Protein AF-A0A939VDR7-F1 (afdb_monomer_lite)

pLDDT: mean 90.72, std 11.67, range [54.38, 98.56]

Foldseek 3Di:
DVVVVVVVVVVVVVVPPPDQADDDDDDPDPQKDDWAKDFAPPRPDDNDADQVGGKIKIKIKGQDPPDDKDKAADFFAASSRHGDPPDDPVQFKDADRIDHTQPDWDWDDPDPTTIIMTMDIPPDPRIHTDDDGD

Structure (mmCIF, N/CA/C/O backbone):
data_AF-A0A939VDR7-F1
#
_entry.id   AF-A0A939VDR7-F1
#
loop_
_atom_site.group_PDB
_atom_site.id
_atom_site.type_symbol
_atom_site.label_atom_id
_atom_site.label_alt_id
_atom_site.label_comp_id
_atom_site.label_asym_id
_atom_site.label_entity_id
_atom_site.label_seq_id
_atom_site.pdbx_PDB_ins_code
_atom_site.Cartn_x
_atom_site.Cartn_y
_atom_site.Cartn_z
_atom_site.occupancy
_atom_site.B_iso_or_equiv
_atom_site.auth_seq_id
_atom_site.auth_comp_id
_atom_site.auth_asym_id
_atom_site.auth_atom_id
_atom_site.pdbx_PDB_model_num
ATOM 1 N N . MET A 1 1 ? -42.898 39.655 12.529 1.00 56.44 1 MET A N 1
ATOM 2 C CA . MET A 1 1 ? -42.009 38.891 13.438 1.00 56.44 1 MET A CA 1
ATOM 3 C C . MET A 1 1 ? -41.881 37.400 13.110 1.00 56.44 1 MET A C 1
ATOM 5 O O . MET A 1 1 ? -40.827 36.853 13.373 1.00 56.44 1 MET A O 1
ATOM 9 N N . ARG A 1 2 ? -42.887 36.730 12.522 1.00 56.59 2 ARG A N 1
ATOM 10 C CA . ARG A 1 2 ? -42.850 35.269 12.287 1.00 56.59 2 ARG A CA 1
ATOM 11 C C . ARG A 1 2 ? -42.085 34.816 11.025 1.00 56.59 2 ARG A C 1
ATOM 13 O O . ARG A 1 2 ? -41.656 33.679 10.966 1.00 56.59 2 ARG A O 1
ATOM 20 N N . LYS A 1 3 ? -41.900 35.690 10.021 1.00 54.38 3 LYS A N 1
ATOM 21 C CA . LYS A 1 3 ? -41.145 35.384 8.780 1.00 54.38 3 LYS A CA 1
ATOM 22 C C . LYS A 1 3 ? -39.622 35.479 8.957 1.00 54.38 3 LYS A C 1
ATOM 24 O O . LYS A 1 3 ? -38.886 34.726 8.335 1.00 54.38 3 LYS A O 1
ATOM 29 N N . THR A 1 4 ? -39.157 36.366 9.836 1.00 60.12 4 THR A N 1
ATOM 30 C CA . THR A 1 4 ? -37.732 36.558 10.150 1.00 60.12 4 THR A CA 1
ATOM 31 C C . THR A 1 4 ? -37.152 35.391 10.950 1.00 60.12 4 THR A C 1
ATOM 33 O O . THR A 1 4 ? -36.003 35.029 10.741 1.00 60.12 4 THR A O 1
ATOM 36 N N . THR A 1 5 ? -37.950 34.738 11.799 1.00 64.25 5 THR A N 1
ATOM 37 C CA . THR A 1 5 ? -37.525 33.550 12.557 1.00 64.2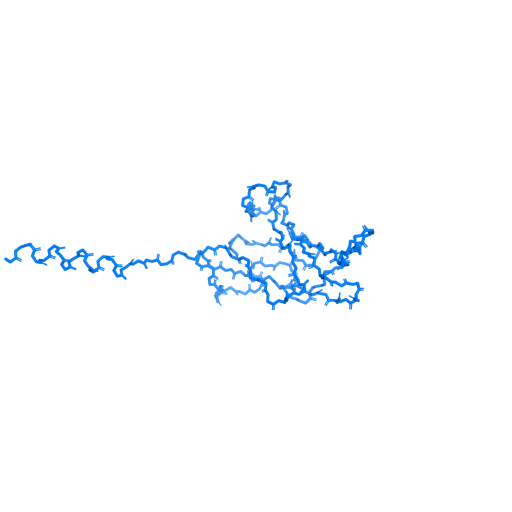5 5 THR A CA 1
ATOM 38 C C . THR A 1 5 ? -37.283 32.324 11.673 1.00 64.25 5 THR A C 1
ATOM 40 O O . THR A 1 5 ? -36.307 31.621 11.900 1.00 64.25 5 THR A O 1
ATOM 43 N N . TYR A 1 6 ? -38.095 32.087 10.632 1.00 70.88 6 TYR A N 1
ATOM 44 C CA . TYR A 1 6 ? -37.834 30.992 9.680 1.00 70.88 6 TYR A CA 1
ATOM 45 C C . TYR A 1 6 ? -36.590 31.247 8.819 1.00 70.88 6 TYR A C 1
ATOM 47 O O . TYR A 1 6 ? -35.862 30.307 8.522 1.00 70.88 6 TYR A O 1
ATOM 55 N N . GLY A 1 7 ? -36.312 32.510 8.471 1.00 71.50 7 GLY A N 1
ATOM 56 C CA . GLY A 1 7 ? -35.086 32.885 7.759 1.00 71.50 7 GLY A CA 1
ATOM 57 C C . GLY A 1 7 ? -33.820 32.645 8.587 1.00 71.50 7 GLY A C 1
ATOM 58 O O . GLY A 1 7 ? -32.851 32.098 8.074 1.00 71.50 7 GLY A O 1
ATOM 59 N N . ILE A 1 8 ? -33.850 32.977 9.882 1.00 75.25 8 ILE A N 1
ATOM 60 C CA . ILE A 1 8 ? -32.731 32.734 10.809 1.00 75.25 8 ILE A CA 1
ATOM 61 C C . ILE A 1 8 ? -32.529 31.231 11.049 1.00 75.25 8 ILE A C 1
ATOM 63 O O . ILE A 1 8 ? -31.396 30.763 11.040 1.00 75.25 8 ILE A O 1
ATOM 67 N N . LEU A 1 9 ? -33.613 30.462 11.210 1.00 73.19 9 LEU A N 1
ATOM 68 C CA . LEU A 1 9 ? -33.536 29.011 11.408 1.00 73.19 9 LEU A CA 1
ATOM 69 C C . LEU A 1 9 ? -32.986 28.288 10.166 1.00 73.19 9 LEU A C 1
ATOM 71 O O . LEU A 1 9 ? -32.175 27.378 10.301 1.00 73.19 9 LEU A O 1
ATOM 75 N N . ALA A 1 10 ? -33.377 28.722 8.963 1.00 70.88 10 ALA A N 1
ATOM 76 C CA . ALA A 1 10 ? -32.838 28.193 7.710 1.00 70.88 10 ALA A CA 1
ATOM 77 C C . ALA A 1 10 ? -31.342 28.516 7.539 1.00 70.88 10 ALA A C 1
ATOM 79 O O . ALA A 1 10 ? -30.581 27.659 7.102 1.00 70.88 10 ALA A O 1
ATOM 80 N N . TRP A 1 11 ? -30.907 29.715 7.942 1.00 70.88 11 TRP A N 1
ATOM 81 C CA . TRP A 1 11 ? -29.499 30.127 7.899 1.00 70.88 11 TRP A CA 1
ATOM 82 C C . TRP A 1 11 ? -28.625 29.369 8.920 1.00 70.88 11 TRP A C 1
ATOM 84 O O . TRP A 1 11 ? -27.507 28.960 8.609 1.00 70.88 11 TRP A O 1
ATOM 94 N N . LEU A 1 12 ? -29.158 29.088 10.114 1.00 69.62 12 LEU A N 1
ATOM 95 C CA . LEU A 1 12 ? -28.515 28.219 11.110 1.00 69.62 12 LEU A CA 1
ATOM 96 C C . LEU A 1 12 ? -28.405 26.760 10.641 1.00 69.62 12 LEU A C 1
ATOM 98 O O . LEU A 1 12 ? -27.386 26.126 10.895 1.00 69.62 12 LEU A O 1
ATOM 102 N N . LEU A 1 13 ? -29.404 26.241 9.918 1.00 67.94 13 LEU A N 1
ATOM 103 C CA . LEU A 1 13 ? -29.337 24.893 9.342 1.00 67.94 13 LEU A CA 1
ATOM 104 C C . LEU A 1 13 ? -28.249 24.767 8.265 1.00 67.94 13 LEU A C 1
ATOM 106 O O . LEU A 1 13 ? -27.611 23.726 8.174 1.00 67.94 13 LEU A O 1
ATOM 110 N N . THR A 1 14 ? -27.998 25.817 7.476 1.00 65.12 14 THR A N 1
ATOM 111 C CA . THR A 1 14 ? -26.933 25.792 6.455 1.00 65.12 14 THR A CA 1
ATOM 112 C C . THR A 1 14 ? -25.518 25.806 7.045 1.00 65.12 14 THR A C 1
ATOM 114 O O . THR A 1 14 ? -24.586 25.318 6.409 1.00 65.12 14 THR A O 1
ATOM 117 N N . LEU A 1 15 ? -25.348 26.300 8.277 1.00 62.66 15 LEU A N 1
ATOM 118 C CA . LEU A 1 15 ? -24.068 26.279 9.000 1.00 62.66 15 LEU A CA 1
ATOM 119 C C . LEU A 1 15 ? -23.741 24.902 9.609 1.00 62.66 15 LEU A C 1
ATOM 121 O O . LEU A 1 15 ? -22.595 24.654 9.963 1.00 62.66 15 LEU A O 1
ATOM 125 N N . LEU A 1 16 ? -24.723 23.998 9.689 1.00 59.75 16 LEU A N 1
ATOM 126 C CA . LEU A 1 16 ? -24.596 22.614 10.171 1.00 59.75 16 LEU A CA 1
ATOM 127 C C . LEU A 1 16 ? -24.289 21.617 9.041 1.00 59.75 16 LEU A C 1
ATOM 129 O O . LEU A 1 16 ? -24.632 20.439 9.128 1.00 59.75 16 LEU A O 1
ATOM 133 N N . SER A 1 17 ? -23.652 22.082 7.966 1.00 59.94 17 SER A N 1
ATOM 134 C CA . SER A 1 17 ? -23.192 21.203 6.891 1.00 59.94 17 SER A CA 1
ATOM 135 C C . SER A 1 17 ? -22.079 20.302 7.434 1.00 59.94 17 SER A C 1
ATOM 137 O O . SER A 1 17 ? -20.934 20.731 7.551 1.00 59.94 17 SER A O 1
ATOM 139 N N . VAL A 1 18 ? -22.421 19.070 7.816 1.00 63.62 18 VAL A N 1
ATOM 140 C CA . VAL A 1 18 ? -21.438 18.046 8.181 1.00 63.62 18 VAL A CA 1
ATOM 141 C C . VAL A 1 18 ? -20.679 17.684 6.909 1.00 63.62 18 VAL A C 1
ATOM 143 O O . VAL A 1 18 ? -21.260 17.143 5.968 1.00 63.62 18 VAL A O 1
ATOM 146 N N . SER A 1 19 ? -19.393 18.018 6.859 1.00 64.75 19 SER A N 1
ATOM 147 C CA . SER A 1 19 ? -18.508 17.522 5.810 1.00 64.75 19 SER A CA 1
ATOM 148 C C . SER A 1 19 ? -18.355 16.018 5.998 1.00 64.75 19 SER A C 1
ATOM 150 O O . SER A 1 19 ? -17.760 15.579 6.976 1.00 64.75 19 SER A O 1
ATOM 152 N N . ALA A 1 20 ? -18.912 15.231 5.082 1.00 64.50 20 ALA A N 1
ATOM 153 C CA . ALA A 1 20 ? -18.601 13.814 5.005 1.00 64.50 20 ALA A CA 1
ATOM 154 C C . ALA A 1 20 ? -17.211 13.666 4.379 1.00 64.50 20 ALA A C 1
ATOM 156 O O . ALA A 1 20 ? -16.983 14.089 3.243 1.00 64.50 20 ALA A O 1
ATOM 157 N N . THR A 1 21 ? -16.282 13.095 5.130 1.00 70.69 21 THR A N 1
ATOM 158 C CA . THR A 1 21 ? -15.010 12.602 4.614 1.00 70.69 21 THR A CA 1
ATOM 159 C C . THR A 1 21 ? -15.237 11.210 4.038 1.00 70.69 21 THR A C 1
ATOM 161 O O . THR A 1 21 ? -15.978 10.392 4.581 1.00 70.69 21 THR A O 1
ATOM 164 N N . ALA A 1 22 ? -14.643 10.961 2.882 1.00 73.56 22 ALA A N 1
ATOM 165 C CA . ALA A 1 22 ? -14.686 9.675 2.210 1.00 73.56 22 ALA A CA 1
ATOM 166 C C . ALA A 1 22 ? -13.259 9.255 1.871 1.00 73.56 22 ALA A C 1
ATOM 168 O O . ALA A 1 22 ? -12.332 10.067 1.952 1.00 73.56 22 ALA A O 1
ATOM 169 N N . GLN A 1 23 ? -13.105 8.001 1.451 1.00 75.94 23 GLN A N 1
ATOM 170 C CA . GLN A 1 23 ? -11.832 7.486 0.975 1.00 75.94 23 GLN A CA 1
ATOM 171 C C . GLN A 1 23 ? -11.255 8.414 -0.100 1.00 75.94 23 GLN A C 1
ATOM 173 O O . GLN A 1 23 ? -11.933 8.763 -1.070 1.00 75.94 23 GLN A O 1
ATOM 178 N N . ARG A 1 24 ? -9.990 8.796 0.064 1.00 81.19 24 ARG A N 1
ATOM 179 C CA . ARG A 1 24 ? -9.254 9.608 -0.902 1.00 81.19 24 ARG A CA 1
ATOM 180 C C . ARG A 1 24 ? -7.847 9.056 -1.049 1.00 81.19 24 ARG A C 1
ATOM 182 O O . ARG A 1 24 ? -7.182 8.773 -0.059 1.00 81.19 24 ARG A O 1
ATOM 189 N N . HIS A 1 25 ? -7.393 8.923 -2.290 1.00 86.25 25 HIS A N 1
ATOM 190 C CA . HIS A 1 25 ? -5.993 8.634 -2.579 1.00 86.25 25 HIS A CA 1
ATOM 191 C C . HIS A 1 25 ? -5.226 9.947 -2.687 1.00 86.25 25 HIS A C 1
ATOM 193 O O . HIS A 1 25 ? -5.640 10.867 -3.397 1.00 86.25 25 HIS A O 1
ATOM 199 N N . GLU A 1 26 ? -4.115 10.036 -1.969 1.00 91.75 26 GLU A N 1
ATOM 200 C CA . GLU A 1 26 ? -3.198 11.167 -2.028 1.00 91.75 26 GLU A CA 1
ATOM 201 C C . GLU A 1 26 ? -1.818 10.661 -2.429 1.00 91.75 26 GLU A C 1
ATOM 203 O O . GLU A 1 26 ? -1.301 9.703 -1.859 1.00 91.75 26 GLU A O 1
ATOM 208 N N . ILE A 1 27 ? -1.232 11.304 -3.435 1.00 95.19 27 ILE A N 1
ATOM 209 C CA . ILE A 1 27 ? 0.107 10.995 -3.923 1.00 95.19 27 ILE A CA 1
ATOM 210 C C . ILE A 1 27 ? 1.003 12.169 -3.544 1.00 95.19 27 ILE A C 1
ATOM 212 O O . ILE A 1 27 ? 0.800 13.288 -4.012 1.00 95.19 27 ILE A O 1
ATOM 216 N N . PHE A 1 28 ? 1.990 11.909 -2.687 1.00 95.88 28 PHE A N 1
ATOM 217 C CA . PHE A 1 28 ? 2.915 12.934 -2.187 1.00 95.88 28 PHE A CA 1
ATOM 218 C C . PHE A 1 28 ? 4.237 13.000 -2.960 1.00 95.88 28 PHE A C 1
ATOM 220 O O . PHE A 1 28 ? 4.987 13.961 -2.809 1.00 95.88 28 PHE A O 1
ATOM 227 N N . ASN A 1 29 ? 4.543 11.982 -3.764 1.00 96.50 29 ASN A N 1
ATOM 228 C CA . ASN A 1 29 ? 5.763 11.905 -4.558 1.00 96.50 29 ASN A CA 1
ATOM 229 C C . ASN A 1 29 ? 5.399 11.934 -6.044 1.00 96.50 29 ASN A C 1
ATOM 231 O O . ASN A 1 29 ? 4.670 11.066 -6.509 1.00 96.50 29 ASN A O 1
ATOM 235 N N . GLU A 1 30 ? 5.937 12.905 -6.782 1.00 96.00 30 GLU A N 1
ATOM 236 C CA . GLU A 1 30 ? 5.639 13.128 -8.204 1.00 96.00 30 GLU A CA 1
ATOM 237 C C . GLU A 1 30 ? 6.047 11.965 -9.120 1.00 96.00 30 GLU A C 1
ATOM 239 O O . GLU A 1 30 ? 5.525 11.851 -10.226 1.00 96.00 30 GLU A O 1
ATOM 244 N N . ARG A 1 31 ? 6.966 11.094 -8.682 1.00 96.69 31 ARG A N 1
ATOM 245 C CA . ARG A 1 31 ? 7.321 9.889 -9.444 1.00 96.69 31 ARG A CA 1
ATOM 246 C C . ARG A 1 31 ? 6.318 8.757 -9.275 1.00 96.69 31 ARG A C 1
AT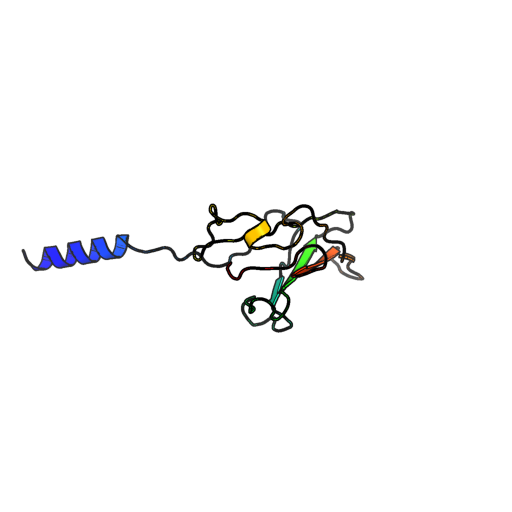OM 248 O O . ARG A 1 31 ? 6.326 7.842 -10.087 1.00 96.69 31 ARG A O 1
ATOM 255 N N . ILE A 1 32 ? 5.507 8.787 -8.219 1.00 97.94 32 ILE A N 1
ATOM 256 C CA . ILE A 1 32 ? 4.493 7.766 -7.990 1.00 97.94 32 ILE A CA 1
ATOM 257 C C . ILE A 1 32 ? 3.260 8.134 -8.800 1.00 97.94 32 ILE A C 1
ATOM 259 O O . ILE A 1 32 ? 2.743 9.244 -8.704 1.00 97.94 32 ILE A O 1
ATOM 263 N N . THR A 1 33 ? 2.774 7.197 -9.599 1.00 97.12 33 THR A N 1
ATOM 264 C CA . THR A 1 33 ? 1.590 7.396 -10.430 1.00 97.12 33 THR A CA 1
ATOM 265 C C . THR A 1 33 ? 0.732 6.135 -10.471 1.00 97.12 33 THR A C 1
ATOM 267 O O . THR A 1 33 ? 1.108 5.084 -9.954 1.00 97.12 33 THR A O 1
ATOM 270 N N . THR A 1 34 ? -0.456 6.265 -11.062 1.00 95.56 34 THR A N 1
ATOM 271 C CA . THR A 1 34 ? -1.370 5.152 -11.357 1.00 95.56 34 THR A CA 1
ATOM 272 C C . THR A 1 34 ? -1.723 4.310 -10.128 1.00 95.56 34 THR A C 1
ATOM 274 O O . THR A 1 34 ? -1.827 3.090 -10.220 1.00 95.56 34 THR A O 1
ATOM 277 N N . ILE A 1 35 ? -1.915 4.940 -8.963 1.00 95.50 35 ILE A N 1
ATOM 278 C CA . ILE A 1 35 ? -2.357 4.192 -7.784 1.00 95.50 35 ILE A CA 1
ATOM 279 C C . ILE A 1 35 ? -3.726 3.553 -8.050 1.00 95.50 35 ILE A C 1
ATOM 281 O O . ILE A 1 35 ? -4.669 4.216 -8.487 1.00 95.50 35 ILE A O 1
ATOM 285 N N . GLN A 1 36 ? -3.821 2.254 -7.794 1.00 95.06 36 GLN A N 1
ATOM 286 C CA . GLN A 1 36 ? -5.037 1.462 -7.904 1.00 95.06 36 GLN A CA 1
ATOM 287 C C . GLN A 1 36 ? -5.230 0.667 -6.622 1.00 95.06 36 GLN A C 1
ATOM 289 O O . GLN A 1 36 ? -4.274 0.126 -6.071 1.00 95.06 36 GLN A O 1
ATOM 294 N N . VAL A 1 37 ? -6.477 0.595 -6.165 1.00 95.94 37 VAL A N 1
ATOM 295 C CA . VAL A 1 37 ? -6.889 -0.220 -5.022 1.00 95.94 37 VAL A CA 1
ATOM 296 C C . VAL A 1 37 ? -8.130 -0.987 -5.452 1.00 95.94 37 VAL A C 1
ATOM 298 O O . VAL A 1 37 ? -9.125 -0.364 -5.817 1.00 95.94 37 VAL A O 1
ATOM 301 N N . VAL A 1 38 ? -8.061 -2.315 -5.446 1.00 96.81 38 VAL A N 1
ATOM 302 C CA . VAL A 1 38 ? -9.112 -3.203 -5.963 1.00 96.81 38 VAL A CA 1
ATOM 303 C C . VAL A 1 38 ? -9.396 -4.298 -4.943 1.00 96.81 38 VAL A C 1
ATOM 305 O O . VAL A 1 38 ? -8.468 -4.887 -4.395 1.00 96.81 38 VAL A O 1
ATOM 308 N N . ALA A 1 39 ? -10.673 -4.570 -4.678 1.00 96.44 39 ALA A N 1
ATOM 309 C CA . ALA A 1 39 ? -11.095 -5.725 -3.891 1.00 96.44 39 ALA A CA 1
ATOM 310 C C . ALA A 1 39 ? -11.367 -6.911 -4.828 1.00 96.44 39 ALA A C 1
ATOM 312 O O . ALA A 1 39 ? -12.230 -6.816 -5.703 1.00 96.44 39 ALA A O 1
ATOM 313 N N . GLY A 1 40 ? -10.631 -8.012 -4.659 1.00 96.00 40 GLY A N 1
ATOM 314 C CA . GLY A 1 40 ? -10.673 -9.142 -5.589 1.00 96.00 40 GLY A CA 1
ATOM 315 C C . GLY A 1 40 ? -10.343 -8.699 -7.017 1.00 96.00 40 GLY A C 1
ATOM 316 O O . GLY A 1 40 ? -9.365 -7.994 -7.237 1.00 96.00 40 GLY A O 1
ATOM 317 N N . ASP A 1 41 ? -11.193 -9.057 -7.979 1.00 94.12 41 ASP A N 1
ATOM 318 C CA . ASP A 1 41 ? -10.947 -8.796 -9.407 1.00 94.12 41 ASP A CA 1
ATOM 319 C C . ASP A 1 41 ? -11.876 -7.721 -10.017 1.00 94.12 41 ASP A C 1
ATOM 321 O O . ASP A 1 41 ? -11.847 -7.475 -11.228 1.00 94.12 41 ASP A O 1
ATOM 325 N N . ASP A 1 42 ? -12.725 -7.073 -9.210 1.00 92.81 42 ASP A N 1
ATOM 326 C CA . ASP A 1 42 ? -13.712 -6.099 -9.698 1.00 92.81 42 ASP A CA 1
ATOM 327 C C . ASP A 1 42 ? -13.188 -4.656 -9.648 1.00 92.81 42 ASP A C 1
ATOM 329 O O . ASP A 1 42 ? -13.476 -3.873 -8.744 1.00 92.81 42 ASP A O 1
ATOM 333 N N . TRP A 1 43 ? -12.425 -4.297 -10.677 1.00 91.38 43 TRP A N 1
ATOM 334 C CA . TRP A 1 43 ? -11.822 -2.975 -10.879 1.00 91.38 43 TRP A CA 1
ATOM 335 C C . TRP A 1 43 ? -12.820 -1.815 -11.049 1.00 91.38 43 TRP A C 1
ATOM 337 O O . TRP A 1 43 ? -12.408 -0.655 -11.008 1.00 91.38 43 TRP A O 1
ATOM 347 N N . LEU A 1 44 ? -14.111 -2.095 -11.266 1.00 92.12 44 LEU A N 1
ATOM 348 C CA . LEU A 1 44 ? -15.152 -1.066 -11.391 1.00 92.12 44 LEU A CA 1
ATOM 349 C C . LEU A 1 44 ? -15.893 -0.807 -10.075 1.00 92.12 44 LEU A C 1
ATOM 351 O O . LEU A 1 44 ? -16.635 0.175 -9.976 1.00 92.12 44 LEU A O 1
ATOM 355 N N . SER A 1 45 ? -15.702 -1.670 -9.080 1.00 92.50 45 SER A N 1
ATOM 356 C CA . SER A 1 45 ? -16.321 -1.538 -7.767 1.00 92.50 45 SER A CA 1
ATOM 357 C C . SER A 1 45 ? -15.447 -0.736 -6.798 1.00 92.50 45 SER A C 1
ATOM 359 O O . SER A 1 45 ? -14.222 -0.699 -6.931 1.00 92.50 45 SER A O 1
ATOM 361 N N . PRO A 1 46 ? -16.052 -0.090 -5.782 1.00 92.38 46 PRO A N 1
ATOM 362 C CA . PRO A 1 46 ? -15.294 0.464 -4.667 1.00 92.38 46 PRO A CA 1
ATOM 363 C C . PRO A 1 46 ? -14.425 -0.615 -3.996 1.00 92.38 46 PRO A C 1
ATOM 365 O O . PRO A 1 46 ? -14.867 -1.764 -3.911 1.00 92.38 46 PRO A O 1
ATOM 368 N N . PRO A 1 47 ? -13.241 -0.268 -3.455 1.00 93.44 47 PRO A N 1
ATOM 369 C CA . PRO A 1 47 ? -12.328 -1.217 -2.812 1.00 93.44 47 PRO A CA 1
ATOM 370 C C . PRO A 1 47 ? -12.808 -1.604 -1.407 1.00 93.44 47 PRO A C 1
ATOM 372 O O . PRO A 1 47 ? -12.161 -1.332 -0.399 1.00 93.44 47 PRO A O 1
ATOM 375 N N . VAL A 1 48 ? -13.984 -2.217 -1.338 1.00 93.75 48 VAL A N 1
ATOM 376 C CA . VAL A 1 48 ? -14.647 -2.624 -0.104 1.00 93.75 48 VAL A CA 1
ATOM 377 C C . VAL A 1 48 ? -14.867 -4.124 -0.160 1.00 93.75 48 VAL A C 1
ATOM 379 O O . VAL A 1 48 ? -15.472 -4.649 -1.090 1.00 93.75 48 VAL A O 1
ATOM 382 N N . THR A 1 49 ? -14.408 -4.811 0.875 1.00 95.38 49 THR A N 1
ATOM 383 C CA . THR A 1 49 ? -14.553 -6.257 1.026 1.00 95.38 49 THR A CA 1
ATOM 384 C C . THR A 1 49 ? -15.047 -6.584 2.430 1.00 95.38 49 THR A C 1
ATOM 386 O O . THR A 1 49 ? -15.004 -5.754 3.341 1.00 95.38 49 THR A O 1
ATOM 389 N N . ARG A 1 50 ? -15.549 -7.803 2.627 1.00 96.44 50 ARG A N 1
ATOM 390 C CA . ARG A 1 50 ? -15.876 -8.295 3.972 1.00 96.44 50 ARG A CA 1
ATOM 391 C C . ARG A 1 50 ? -14.586 -8.643 4.706 1.00 96.44 50 ARG A C 1
ATOM 393 O O . ARG A 1 50 ? -13.610 -9.056 4.086 1.00 96.44 50 ARG A O 1
ATOM 400 N N . LEU A 1 51 ? -14.602 -8.581 6.036 1.00 96.38 51 LEU A N 1
ATOM 401 C CA . LEU A 1 51 ? -13.527 -9.180 6.824 1.00 96.38 51 LEU A CA 1
ATOM 402 C C . LEU A 1 51 ? -13.445 -10.682 6.493 1.00 96.38 51 LEU A C 1
ATOM 404 O O . LEU A 1 51 ? -14.462 -11.376 6.527 1.00 96.38 51 LEU A O 1
ATOM 408 N N . HIS A 1 52 ? -12.249 -11.160 6.139 1.00 94.06 52 HIS A N 1
ATOM 409 C CA . HIS A 1 52 ? -12.007 -12.509 5.594 1.00 94.06 52 HIS A CA 1
ATOM 410 C C . HIS A 1 52 ? -12.678 -12.798 4.233 1.00 94.06 52 HIS A C 1
ATOM 412 O O . HIS A 1 52 ? -12.868 -13.961 3.879 1.00 94.06 52 HIS A O 1
ATOM 418 N N . GLY A 1 53 ? -13.065 -11.755 3.494 1.00 95.25 53 GLY A N 1
ATOM 419 C CA . GLY A 1 53 ? -13.540 -11.837 2.115 1.00 95.25 53 GLY A CA 1
ATOM 420 C C . GLY A 1 53 ? -12.397 -11.787 1.103 1.00 95.25 53 GLY A C 1
ATOM 421 O O . GLY A 1 53 ? -11.302 -12.293 1.358 1.00 95.25 53 GLY A O 1
ATOM 422 N N . ASP A 1 54 ? -12.666 -11.160 -0.040 1.00 97.31 54 ASP A N 1
ATOM 423 C CA . ASP A 1 54 ? -11.677 -10.977 -1.099 1.00 97.31 54 ASP A CA 1
ATOM 424 C C . ASP A 1 54 ? -10.507 -10.110 -0.614 1.00 97.31 54 ASP A C 1
ATOM 426 O O . ASP A 1 54 ? -10.729 -9.170 0.160 1.00 97.31 54 ASP A O 1
ATOM 430 N N . PRO A 1 55 ? -9.270 -10.404 -1.046 1.00 97.06 55 PRO A N 1
ATOM 431 C CA . PRO A 1 55 ? -8.115 -9.581 -0.726 1.00 97.06 55 PRO A CA 1
ATOM 432 C C . PRO A 1 55 ? -8.208 -8.201 -1.387 1.00 97.06 55 PRO A C 1
ATOM 434 O O . PRO A 1 55 ? -8.859 -8.018 -2.415 1.00 97.06 55 PRO A O 1
ATOM 437 N N . ILE A 1 56 ? -7.510 -7.232 -0.803 1.00 97.06 56 ILE A N 1
ATOM 438 C CA . ILE A 1 56 ? -7.280 -5.918 -1.393 1.00 97.06 56 ILE A CA 1
ATOM 439 C C . ILE A 1 56 ? -5.938 -5.943 -2.121 1.00 97.06 56 ILE A C 1
ATOM 441 O O . ILE A 1 56 ? -4.893 -6.177 -1.507 1.00 97.06 56 ILE A O 1
ATOM 445 N N . HIS A 1 57 ? -5.971 -5.674 -3.419 1.00 97.75 57 HIS A N 1
ATOM 446 C CA . HIS A 1 57 ? -4.802 -5.487 -4.264 1.00 97.75 57 HIS A CA 1
ATOM 447 C C . HIS A 1 57 ? -4.531 -3.997 -4.440 1.00 97.75 57 HIS A C 1
ATOM 449 O O . HIS A 1 57 ? -5.421 -3.226 -4.799 1.00 97.75 57 HIS A O 1
ATOM 455 N N . ILE A 1 58 ? -3.293 -3.598 -4.180 1.00 97.38 58 ILE A N 1
ATOM 456 C CA . ILE A 1 58 ? -2.799 -2.235 -4.332 1.00 97.38 58 ILE A CA 1
ATOM 457 C C . ILE A 1 58 ? -1.680 -2.274 -5.366 1.00 97.38 58 ILE A C 1
ATOM 459 O O . ILE A 1 58 ? -0.716 -3.025 -5.209 1.00 97.38 58 ILE A O 1
ATOM 463 N N . GLY A 1 59 ? -1.815 -1.468 -6.412 1.00 97.62 59 GLY A N 1
ATOM 464 C CA . GLY A 1 59 ? -0.815 -1.317 -7.465 1.00 97.62 59 GLY A CA 1
ATOM 465 C C . GLY A 1 59 ? -0.447 0.146 -7.653 1.00 97.62 59 GLY A C 1
ATOM 466 O O . GLY A 1 59 ? -1.305 1.016 -7.509 1.00 97.62 59 GLY A O 1
ATOM 467 N N . PHE A 1 60 ? 0.814 0.428 -7.956 1.00 98.19 60 PHE A N 1
ATOM 468 C CA . PHE A 1 60 ? 1.275 1.763 -8.340 1.00 98.19 60 PHE A CA 1
ATOM 469 C C . PHE A 1 60 ? 2.563 1.670 -9.158 1.00 98.19 60 PHE A C 1
ATOM 471 O O . PHE A 1 60 ? 3.286 0.676 -9.086 1.00 98.19 60 PHE A O 1
ATOM 478 N N . ASP A 1 61 ? 2.864 2.728 -9.903 1.00 98.25 61 ASP A N 1
ATOM 479 C CA . ASP A 1 61 ? 4.078 2.831 -10.709 1.00 98.25 61 ASP A CA 1
ATOM 480 C C . ASP A 1 61 ? 5.020 3.874 -10.099 1.00 98.25 61 ASP A C 1
ATOM 482 O O . ASP A 1 61 ? 4.586 4.983 -9.786 1.00 98.25 61 ASP A O 1
ATOM 486 N N . ASP A 1 62 ? 6.308 3.552 -9.966 1.00 98.31 62 ASP A N 1
ATOM 487 C CA . ASP A 1 62 ? 7.377 4.536 -9.743 1.00 98.31 62 ASP A CA 1
ATOM 488 C C . ASP A 1 62 ? 8.072 4.808 -11.080 1.00 98.31 62 ASP A C 1
ATOM 490 O O . ASP A 1 62 ? 8.554 3.873 -11.715 1.00 98.31 62 ASP A O 1
ATOM 494 N N . LEU A 1 63 ? 8.120 6.063 -11.532 1.00 98.06 63 LEU A N 1
ATOM 495 C CA . LEU A 1 63 ? 8.622 6.475 -12.855 1.00 98.06 63 LEU A CA 1
ATOM 496 C C . LEU A 1 63 ? 10.161 6.433 -12.978 1.00 98.06 63 LEU A C 1
ATOM 498 O O . LEU A 1 63 ? 10.807 7.392 -13.407 1.00 98.06 63 LEU A O 1
ATOM 502 N N . THR A 1 64 ? 10.764 5.326 -12.551 1.00 96.94 64 THR A N 1
ATOM 503 C CA . THR A 1 64 ? 12.197 5.040 -12.611 1.00 96.94 64 THR A CA 1
ATOM 504 C C . THR A 1 64 ? 12.454 3.529 -12.544 1.00 96.94 64 THR A C 1
ATOM 506 O O . THR A 1 64 ? 11.610 2.763 -12.081 1.00 96.94 64 THR A O 1
ATOM 509 N N . HIS A 1 65 ? 13.636 3.100 -12.988 1.00 97.00 65 HIS A N 1
ATOM 510 C CA . HIS A 1 65 ? 14.187 1.753 -12.749 1.00 97.00 65 HIS A CA 1
ATOM 511 C C . HIS A 1 65 ? 15.216 1.736 -11.611 1.00 97.00 65 HIS A C 1
ATOM 513 O O . HIS A 1 65 ? 15.802 0.705 -11.295 1.00 97.00 65 HIS A O 1
ATOM 519 N N . GLU A 1 66 ? 15.490 2.883 -10.989 1.00 96.25 66 GLU A N 1
ATOM 520 C CA . GLU A 1 66 ? 16.342 2.911 -9.805 1.00 96.25 66 GLU A CA 1
ATOM 521 C C . GLU A 1 66 ? 15.736 2.050 -8.694 1.00 96.25 66 GLU A C 1
ATOM 523 O O . GLU A 1 66 ? 14.547 2.151 -8.381 1.00 96.25 66 GLU A O 1
ATOM 528 N N . TYR A 1 67 ? 16.576 1.226 -8.068 1.00 92.88 67 TYR A N 1
ATOM 529 C CA . TYR A 1 67 ? 16.144 0.372 -6.975 1.00 92.88 67 TYR A CA 1
ATOM 530 C C . TYR A 1 67 ? 15.678 1.211 -5.779 1.00 92.88 67 TYR A C 1
ATOM 532 O O . TYR A 1 67 ? 16.473 1.896 -5.129 1.00 92.88 67 TYR A O 1
ATOM 540 N N . HIS A 1 68 ? 14.394 1.086 -5.450 1.00 94.31 68 HIS A N 1
ATOM 541 C CA . HIS A 1 68 ? 13.791 1.638 -4.246 1.00 94.31 68 HIS A CA 1
ATOM 542 C C . HIS A 1 68 ? 13.164 0.525 -3.416 1.00 94.31 68 HIS A C 1
ATOM 544 O O . HIS A 1 68 ? 12.459 -0.345 -3.930 1.00 94.31 68 HIS A O 1
ATOM 550 N N . ARG A 1 69 ? 13.406 0.584 -2.105 1.00 96.00 69 ARG A N 1
ATOM 551 C CA . ARG A 1 69 ? 12.793 -0.319 -1.135 1.00 96.00 69 ARG A CA 1
ATOM 552 C C . ARG A 1 69 ? 11.620 0.387 -0.467 1.00 96.00 69 ARG A C 1
ATOM 554 O O . ARG A 1 69 ? 11.831 1.200 0.431 1.00 96.00 69 ARG A O 1
ATOM 561 N N . TYR A 1 70 ? 10.406 0.070 -0.903 1.00 97.62 70 TYR A N 1
ATOM 562 C CA . TYR A 1 70 ? 9.186 0.577 -0.282 1.00 97.62 70 TYR A CA 1
ATOM 563 C C . TYR A 1 70 ? 8.767 -0.289 0.902 1.00 97.62 70 TYR A C 1
ATOM 565 O O . TYR A 1 70 ? 8.904 -1.514 0.886 1.00 97.62 70 TYR A O 1
ATOM 573 N N . THR A 1 71 ? 8.232 0.367 1.925 1.00 98.00 71 THR A N 1
ATOM 574 C CA . THR A 1 71 ? 7.514 -0.271 3.024 1.00 98.00 71 THR A CA 1
ATOM 575 C C . THR A 1 71 ? 6.120 0.326 3.131 1.00 98.00 71 THR A C 1
ATOM 577 O O . THR A 1 71 ? 5.880 1.440 2.660 1.00 98.00 71 THR A O 1
ATOM 580 N N . TYR A 1 72 ? 5.196 -0.412 3.737 1.00 97.38 72 TYR A N 1
ATOM 581 C CA . TYR A 1 72 ? 3.832 0.059 3.966 1.00 97.38 72 TYR A CA 1
ATOM 582 C C . TYR A 1 72 ? 3.505 0.143 5.457 1.00 97.38 72 TYR A C 1
ATOM 584 O O . TYR A 1 72 ? 4.163 -0.485 6.293 1.00 97.38 72 TYR A O 1
ATOM 592 N N . ARG A 1 73 ? 2.470 0.930 5.760 1.00 96.56 73 ARG A N 1
ATOM 593 C CA . ARG A 1 73 ? 1.818 1.027 7.064 1.00 96.56 73 ARG A CA 1
ATOM 594 C C . ARG A 1 73 ? 0.312 0.872 6.884 1.00 96.56 73 ARG A C 1
ATOM 596 O O . ARG A 1 73 ? -0.237 1.426 5.936 1.00 96.56 73 ARG A O 1
ATOM 603 N N . ILE A 1 74 ? -0.335 0.137 7.781 1.00 96.25 74 ILE A N 1
ATOM 604 C CA . ILE A 1 74 ? -1.795 0.032 7.856 1.00 96.25 74 ILE A CA 1
ATOM 605 C C . ILE A 1 74 ? -2.258 0.697 9.145 1.00 96.25 74 ILE A C 1
ATOM 607 O O . ILE A 1 74 ? -1.751 0.384 10.219 1.00 96.25 74 ILE A O 1
ATOM 611 N N . GLU A 1 75 ? -3.223 1.599 9.027 1.00 96.38 75 GLU A N 1
ATOM 612 C CA . GLU A 1 75 ? -3.865 2.271 10.152 1.00 96.38 75 GLU A CA 1
ATOM 613 C C . GLU A 1 75 ? -5.353 1.967 10.109 1.00 96.38 75 GLU A C 1
ATOM 615 O O . GLU A 1 75 ? -5.946 2.008 9.036 1.00 96.38 75 GLU A O 1
ATOM 620 N N . HIS A 1 76 ? -5.937 1.669 11.267 1.00 97.00 76 HIS A N 1
ATOM 621 C CA . HIS A 1 76 ? -7.384 1.615 11.392 1.00 97.00 76 HIS A CA 1
ATOM 622 C C . HIS A 1 76 ? -7.933 3.031 11.571 1.00 97.00 76 HIS A C 1
ATOM 624 O O . HIS A 1 76 ? -7.398 3.819 12.364 1.00 97.00 76 HIS A O 1
ATOM 630 N N . CYS A 1 77 ? -9.014 3.328 10.865 1.00 95.69 77 CYS A N 1
ATOM 631 C CA . CYS A 1 77 ? -9.694 4.607 10.905 1.00 95.69 77 CYS A CA 1
ATOM 632 C C . CYS A 1 77 ? -11.159 4.458 11.330 1.00 95.69 77 CYS A C 1
ATOM 634 O O . CYS A 1 77 ? -11.834 3.461 11.062 1.00 95.69 77 CYS A O 1
ATOM 636 N N . GLU A 1 78 ? -11.675 5.513 11.949 1.00 94.69 78 GLU A N 1
ATOM 637 C CA . GLU A 1 78 ? -13.092 5.686 12.228 1.00 94.69 78 GLU A CA 1
ATOM 638 C C . GLU A 1 78 ? -13.894 5.899 10.931 1.00 94.69 78 GLU A C 1
ATOM 640 O O . GLU A 1 78 ? -13.360 6.065 9.827 1.00 94.69 78 GLU A O 1
ATOM 645 N N . ALA A 1 79 ? -15.222 5.925 11.054 1.00 92.00 79 ALA A N 1
ATOM 646 C CA . ALA A 1 79 ? -16.127 6.110 9.917 1.00 92.00 79 ALA A CA 1
ATOM 647 C C . ALA A 1 79 ? -15.887 7.425 9.143 1.00 92.00 79 ALA A C 1
ATOM 649 O O . ALA A 1 79 ? -16.196 7.500 7.954 1.00 92.00 79 ALA A O 1
ATOM 650 N N . ASP A 1 80 ? -15.334 8.444 9.803 1.00 91.50 80 ASP A N 1
ATOM 651 C CA . ASP A 1 80 ? -14.960 9.735 9.221 1.00 91.50 80 ASP A CA 1
ATOM 652 C C . ASP A 1 80 ? -13.494 9.789 8.743 1.00 91.50 80 ASP A C 1
ATOM 654 O O . ASP A 1 80 ? -12.969 10.871 8.473 1.00 91.50 80 ASP A O 1
ATOM 658 N N . TRP A 1 81 ? -12.831 8.637 8.613 1.00 91.56 81 TRP A N 1
ATOM 659 C CA . TRP A 1 81 ? -11.435 8.512 8.182 1.00 91.56 81 TRP A CA 1
ATOM 660 C C . TRP A 1 81 ? -10.410 9.168 9.118 1.00 91.56 81 TRP A C 1
ATOM 662 O O . TRP A 1 81 ? -9.238 9.277 8.755 1.00 91.56 81 TRP A O 1
ATOM 672 N N . THR A 1 82 ? -10.809 9.589 10.322 1.00 93.25 82 THR A N 1
ATOM 673 C CA . THR A 1 82 ? -9.842 9.928 11.368 1.00 93.25 82 THR A CA 1
ATOM 674 C C . THR A 1 82 ? -9.202 8.654 11.901 1.00 93.25 82 THR A C 1
ATOM 676 O O . THR A 1 82 ? -9.843 7.608 11.971 1.00 93.25 82 THR A O 1
ATOM 679 N N . LYS A 1 83 ? -7.918 8.719 12.251 1.00 95.00 83 LYS A N 1
ATOM 680 C CA . LYS A 1 83 ? -7.218 7.573 12.822 1.00 95.00 83 LYS A CA 1
ATOM 681 C C . LYS A 1 83 ? -7.873 7.173 14.148 1.00 95.00 83 LYS A C 1
ATOM 683 O O . LYS A 1 83 ? -8.127 8.032 14.991 1.00 95.00 83 LYS A O 1
ATOM 688 N N . SER A 1 84 ? -8.101 5.879 14.345 1.00 96.69 84 SER A N 1
ATOM 689 C CA . SER A 1 84 ? -8.603 5.360 15.616 1.00 96.69 84 SER A CA 1
ATOM 690 C C . SER A 1 84 ? -7.535 5.481 16.705 1.00 96.69 84 SER A C 1
ATOM 692 O O . SER A 1 84 ? -6.493 4.831 16.637 1.00 96.69 84 SER A O 1
ATOM 694 N N . GLU A 1 85 ? -7.799 6.302 17.720 1.00 96.12 85 GLU A N 1
ATOM 695 C CA . GLU A 1 85 ? -6.870 6.545 18.838 1.00 96.12 85 GLU A CA 1
ATOM 696 C C . GLU A 1 85 ? -7.040 5.537 19.991 1.00 96.12 85 GLU A C 1
ATOM 698 O O . GLU A 1 85 ? -6.097 5.280 20.736 1.00 96.12 85 GLU A O 1
ATOM 703 N N . ASP A 1 86 ? -8.228 4.935 20.124 1.00 95.88 86 ASP A N 1
ATOM 704 C CA . ASP A 1 86 ? -8.571 4.009 21.217 1.00 95.88 86 ASP A CA 1
ATOM 705 C C . ASP A 1 86 ? -8.253 2.531 20.900 1.00 95.88 86 ASP A C 1
ATOM 707 O O . ASP A 1 86 ? -8.535 1.648 21.714 1.00 95.88 86 ASP A O 1
ATOM 711 N N . LEU A 1 87 ? -7.677 2.246 19.725 1.00 96.75 87 LEU A N 1
ATOM 712 C CA . LEU A 1 87 ? -7.304 0.896 19.295 1.00 96.75 87 LEU A CA 1
ATOM 713 C C . LEU A 1 87 ? -5.790 0.703 19.316 1.00 96.75 87 LEU A C 1
ATOM 715 O O . LEU A 1 87 ? -5.027 1.493 18.756 1.00 96.75 87 LEU A O 1
ATOM 719 N N . PHE A 1 88 ? -5.350 -0.414 19.888 1.00 96.31 88 PHE A N 1
ATOM 720 C CA . PHE A 1 88 ? -3.978 -0.876 19.736 1.00 96.31 88 PHE A CA 1
ATOM 721 C C . PHE A 1 88 ? -3.809 -1.604 18.401 1.00 96.31 88 PHE A C 1
ATOM 723 O O . PHE A 1 88 ? -4.728 -2.235 17.885 1.00 96.31 88 PHE A O 1
ATOM 730 N N . GLU A 1 89 ? -2.592 -1.594 17.860 1.00 95.56 89 GLU A N 1
ATOM 731 C CA . GLU A 1 89 ? -2.240 -2.306 16.621 1.00 95.56 89 GLU A CA 1
ATOM 732 C C . GLU A 1 89 ? -2.653 -3.785 16.637 1.00 95.56 89 GLU A C 1
ATOM 734 O O . GLU A 1 89 ? -3.197 -4.311 15.667 1.00 95.56 89 GLU A O 1
ATOM 739 N N . SER A 1 90 ? -2.470 -4.441 17.785 1.00 96.31 90 SER A N 1
ATOM 740 C CA . SER A 1 90 ? -2.846 -5.839 17.995 1.00 96.31 90 SER A CA 1
ATOM 741 C C . SER A 1 90 ? -4.354 -6.097 17.988 1.00 96.31 90 SER A C 1
ATOM 743 O O . SER A 1 90 ? -4.769 -7.259 17.916 1.00 96.31 90 SER A O 1
ATOM 745 N N . ASP A 1 91 ? -5.187 -5.061 18.102 1.00 97.19 91 ASP A N 1
ATOM 746 C CA . ASP A 1 91 ? -6.643 -5.206 18.078 1.00 97.19 91 ASP A CA 1
ATOM 747 C C . ASP A 1 91 ? -7.133 -5.479 16.654 1.00 97.19 91 ASP A C 1
ATOM 749 O O . ASP A 1 91 ? -7.956 -6.376 16.450 1.00 97.19 91 ASP A O 1
ATOM 753 N N . TYR A 1 92 ? -6.568 -4.780 15.663 1.00 97.06 92 TYR A N 1
ATOM 754 C CA . TYR A 1 92 ? -7.003 -4.851 14.267 1.00 97.06 92 TYR A CA 1
ATOM 755 C C . TYR A 1 92 ? -6.060 -5.631 13.342 1.00 97.06 92 TYR A C 1
ATOM 757 O O . TYR A 1 92 ? -6.513 -6.074 12.284 1.00 97.06 92 TYR A O 1
ATOM 765 N N . ILE A 1 93 ? -4.805 -5.884 13.731 1.00 97.19 93 ILE A N 1
ATOM 766 C CA . ILE A 1 93 ? -3.838 -6.662 12.940 1.00 97.19 93 ILE A CA 1
ATOM 767 C C . ILE A 1 93 ? -3.205 -7.800 13.754 1.00 97.19 93 ILE A C 1
ATOM 769 O O . ILE A 1 93 ? -2.870 -7.669 14.928 1.00 97.19 93 ILE A O 1
ATOM 773 N N . ASP A 1 94 ? -3.039 -8.950 13.100 1.00 96.81 94 ASP A N 1
ATOM 774 C CA . ASP A 1 94 ? -2.152 -10.042 13.506 1.00 96.81 94 ASP A CA 1
ATOM 775 C C . ASP A 1 94 ? -0.904 -10.014 12.609 1.00 96.81 94 ASP A C 1
ATOM 777 O O . ASP A 1 94 ? -0.983 -10.315 11.411 1.00 96.81 94 ASP A O 1
ATOM 781 N N . GLY A 1 95 ? 0.226 -9.594 13.182 1.00 95.06 95 GLY A N 1
ATOM 782 C CA . GLY A 1 95 ? 1.471 -9.319 12.468 1.00 95.06 95 GLY A CA 1
ATOM 783 C C . GLY A 1 95 ? 2.019 -7.926 12.780 1.00 95.06 95 GLY A C 1
ATOM 784 O O . GLY A 1 95 ? 1.849 -7.434 13.894 1.00 95.06 95 GLY A O 1
ATOM 785 N N . PHE A 1 96 ? 2.677 -7.301 11.804 1.00 94.38 96 PHE A N 1
ATOM 7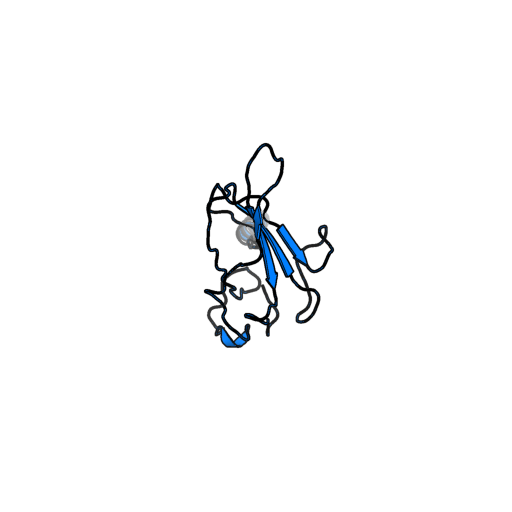86 C CA . PHE A 1 96 ? 3.208 -5.940 11.927 1.00 94.38 96 PHE A CA 1
ATOM 787 C C . PHE A 1 96 ? 2.375 -4.969 11.091 1.00 94.38 96 PHE A C 1
ATOM 789 O O . PHE A 1 96 ? 2.064 -5.260 9.935 1.00 94.38 96 PHE A O 1
ATOM 796 N N . THR A 1 97 ? 2.032 -3.817 11.661 1.00 94.19 97 THR A N 1
ATOM 797 C CA . THR A 1 97 ? 1.291 -2.743 10.982 1.00 94.19 97 THR A CA 1
ATOM 798 C C . THR A 1 97 ? 2.181 -1.951 10.037 1.00 94.19 97 THR A C 1
ATOM 800 O O . THR A 1 97 ? 1.699 -1.508 9.002 1.00 94.19 97 THR A O 1
ATOM 803 N N . GLU A 1 98 ? 3.467 -1.805 10.362 1.00 96.00 98 GLU A N 1
ATOM 804 C CA . GLU A 1 98 ? 4.434 -0.983 9.638 1.00 96.00 98 GLU A CA 1
ATOM 805 C C . GLU A 1 98 ? 5.791 -1.674 9.448 1.00 96.00 98 GLU A C 1
ATOM 807 O O . GLU A 1 98 ? 6.127 -2.650 10.117 1.00 96.00 98 GLU A O 1
ATOM 812 N N . GLY A 1 99 ? 6.585 -1.164 8.503 1.00 95.06 99 GLY A N 1
ATOM 813 C CA . GLY A 1 99 ? 7.951 -1.638 8.249 1.00 95.06 99 GLY A CA 1
ATOM 814 C C . GLY A 1 99 ? 8.051 -2.899 7.383 1.00 95.06 99 GLY A C 1
ATOM 815 O O . GLY A 1 99 ? 9.157 -3.295 7.015 1.00 95.06 99 GLY A O 1
ATOM 816 N N . ASN A 1 100 ? 6.919 -3.494 7.004 1.00 96.75 100 ASN A N 1
ATOM 817 C CA . ASN A 1 100 ? 6.864 -4.586 6.033 1.00 96.75 100 ASN A CA 1
ATOM 818 C C . ASN A 1 100 ? 7.224 -4.074 4.634 1.00 96.75 100 ASN A C 1
ATOM 820 O O . ASN A 1 100 ? 6.760 -3.006 4.228 1.00 96.75 100 ASN A O 1
ATOM 824 N N . THR A 1 101 ? 8.027 -4.836 3.896 1.00 97.06 101 THR A N 1
ATOM 825 C CA . THR A 1 101 ? 8.469 -4.490 2.542 1.00 97.06 101 THR A CA 1
ATOM 826 C C . THR A 1 101 ? 7.435 -4.819 1.474 1.00 97.06 101 THR A C 1
ATOM 828 O O . THR A 1 101 ? 6.646 -5.752 1.617 1.00 97.06 101 THR A O 1
ATOM 831 N N . ILE A 1 102 ? 7.457 -4.048 0.384 1.00 97.88 102 ILE A N 1
ATOM 832 C CA . ILE A 1 102 ? 6.769 -4.374 -0.869 1.00 97.88 102 ILE A CA 1
ATOM 833 C C . ILE A 1 102 ? 7.817 -4.951 -1.821 1.00 97.88 102 ILE A C 1
ATOM 835 O O . ILE A 1 102 ? 8.601 -4.203 -2.404 1.00 97.88 102 ILE A O 1
ATOM 839 N N . ASP A 1 103 ? 7.850 -6.279 -1.923 1.00 96.31 103 ASP A N 1
ATOM 840 C CA . ASP A 1 103 ? 8.897 -7.005 -2.656 1.00 96.31 103 ASP A CA 1
ATOM 841 C C . ASP A 1 103 ? 8.466 -7.461 -4.064 1.00 96.31 103 ASP A C 1
ATOM 843 O O . ASP A 1 103 ? 9.320 -7.815 -4.873 1.00 96.31 103 ASP A O 1
ATOM 847 N N . ASP A 1 104 ? 7.162 -7.459 -4.373 1.00 97.75 104 ASP A N 1
ATOM 848 C CA . ASP A 1 104 ? 6.666 -7.738 -5.728 1.00 97.75 104 ASP A CA 1
ATOM 849 C C . ASP A 1 104 ? 6.753 -6.463 -6.569 1.00 97.75 104 ASP A C 1
ATOM 851 O O . ASP A 1 104 ? 5.959 -5.527 -6.408 1.00 97.75 104 ASP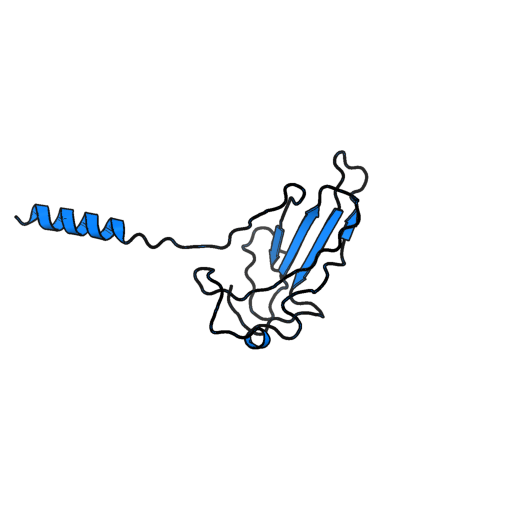 A O 1
ATOM 855 N N . SER A 1 105 ? 7.756 -6.431 -7.444 1.00 97.81 105 SER A N 1
ATOM 856 C CA . SER A 1 105 ? 7.953 -5.362 -8.406 1.00 97.81 105 SER A CA 1
ATOM 857 C C . SER A 1 105 ? 8.445 -5.872 -9.757 1.00 97.81 105 SER A C 1
ATOM 859 O O . SER A 1 105 ? 9.093 -6.916 -9.863 1.00 97.81 105 SER A O 1
ATOM 861 N N . GLU A 1 106 ? 8.119 -5.124 -10.807 1.00 98.19 106 GLU A N 1
ATOM 862 C CA . GLU A 1 106 ? 8.462 -5.466 -12.184 1.00 98.19 106 GLU A CA 1
ATOM 863 C C . GLU A 1 106 ? 8.789 -4.205 -12.989 1.00 98.19 106 GLU A C 1
ATOM 865 O O . GLU A 1 106 ? 8.007 -3.253 -13.038 1.00 98.19 106 GLU A O 1
ATOM 870 N N . GLU A 1 107 ? 9.960 -4.186 -13.624 1.00 98.38 107 GLU A N 1
ATOM 871 C CA . GLU A 1 107 ? 10.358 -3.100 -14.517 1.00 98.38 107 GLU A CA 1
ATOM 872 C C . GLU A 1 107 ? 9.525 -3.118 -15.805 1.00 98.38 107 GLU A C 1
ATOM 874 O O . GLU A 1 107 ? 9.288 -4.158 -16.420 1.00 98.38 107 GLU A O 1
ATOM 879 N N . SER A 1 108 ? 9.115 -1.936 -16.254 1.00 98.12 108 SER A N 1
ATOM 880 C CA . SER A 1 108 ? 8.497 -1.745 -17.567 1.00 98.12 108 SER A CA 1
ATOM 881 C C . SER A 1 108 ? 9.409 -2.185 -18.715 1.00 98.12 108 S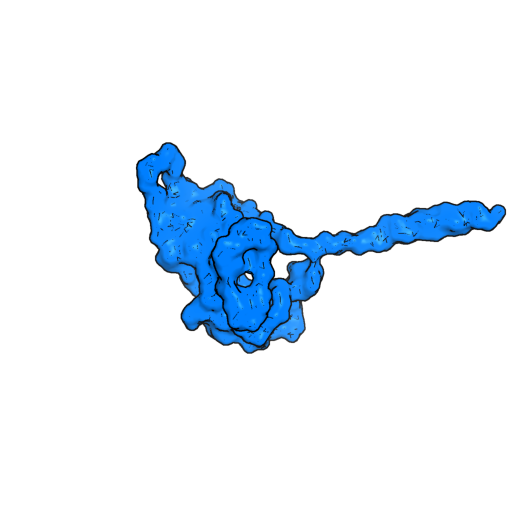ER A C 1
A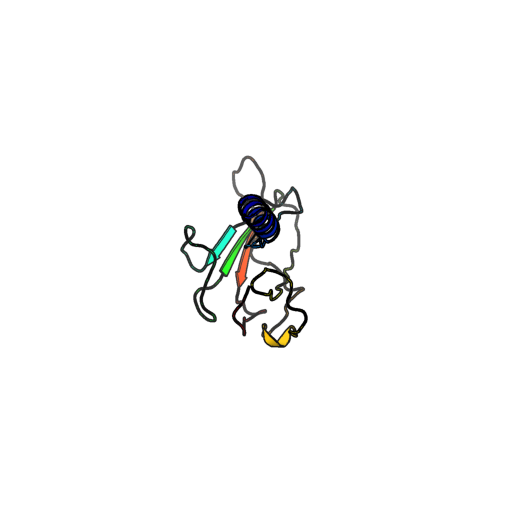TOM 883 O O . SER A 1 108 ? 10.627 -1.997 -18.689 1.00 98.12 108 SER A O 1
ATOM 885 N N . LEU A 1 109 ? 8.794 -2.727 -19.769 1.00 98.12 109 LEU A N 1
ATOM 886 C CA . LEU A 1 109 ? 9.479 -3.232 -20.957 1.00 98.12 109 LEU A CA 1
ATOM 887 C C . LEU A 1 109 ? 8.934 -2.556 -22.217 1.00 98.12 109 LEU A C 1
ATOM 889 O O . LEU A 1 109 ? 7.727 -2.540 -22.448 1.00 98.12 109 LEU A O 1
ATOM 893 N N . ASN A 1 110 ? 9.832 -2.057 -23.073 1.00 97.06 110 ASN A N 1
ATOM 894 C CA . ASN A 1 110 ? 9.498 -1.422 -24.358 1.00 97.06 110 ASN A CA 1
ATOM 895 C C . ASN A 1 110 ? 8.500 -0.249 -24.252 1.00 97.06 110 ASN A C 1
ATOM 897 O O . ASN A 1 110 ? 7.678 -0.038 -25.146 1.00 97.06 110 ASN A O 1
ATOM 901 N N . THR A 1 111 ? 8.576 0.530 -23.174 1.00 95.50 111 THR A N 1
ATOM 902 C CA . THR A 1 111 ? 7.763 1.733 -22.957 1.00 95.50 111 THR A CA 1
ATOM 903 C C . THR A 1 111 ? 8.569 2.998 -23.267 1.00 95.50 111 THR A C 1
ATOM 905 O O . THR A 1 111 ? 9.790 3.029 -23.139 1.00 95.50 111 THR A O 1
ATOM 908 N N . ASN A 1 112 ? 7.890 4.075 -23.679 1.00 96.12 112 ASN A N 1
ATOM 909 C CA . ASN A 1 112 ? 8.548 5.374 -23.904 1.00 96.12 112 ASN A CA 1
ATOM 910 C C . ASN A 1 112 ? 8.934 6.082 -22.595 1.00 96.12 112 ASN A C 1
ATOM 912 O O . ASN A 1 112 ? 9.818 6.933 -22.591 1.00 96.12 112 ASN A O 1
ATOM 916 N N . LEU A 1 113 ? 8.238 5.754 -21.504 1.00 95.62 113 LEU A N 1
ATOM 917 C CA . LEU A 1 113 ? 8.506 6.237 -20.158 1.00 95.62 113 LEU A CA 1
ATOM 918 C C . LEU A 1 113 ? 8.829 5.026 -19.287 1.00 95.62 113 LEU A C 1
ATOM 920 O O . LEU A 1 113 ? 8.030 4.089 -19.219 1.00 95.62 113 LEU A O 1
ATOM 924 N N . LEU A 1 114 ? 10.000 5.050 -18.655 1.00 97.56 114 LEU A N 1
ATOM 925 C CA . LEU A 1 114 ? 10.416 4.002 -17.733 1.00 97.56 114 LEU A CA 1
ATOM 926 C C . LEU A 1 114 ? 9.615 4.115 -16.438 1.00 97.56 114 LEU A C 1
ATOM 928 O O . LEU A 1 114 ? 9.470 5.199 -15.877 1.00 97.56 114 LEU A O 1
ATOM 932 N N . TYR A 1 115 ? 9.124 2.979 -15.974 1.00 98.06 115 TYR A N 1
ATOM 933 C CA . TYR A 1 115 ? 8.539 2.806 -14.655 1.00 98.06 115 TYR A CA 1
ATOM 934 C C . TYR A 1 115 ? 8.844 1.417 -14.088 1.00 98.06 115 TYR A C 1
ATOM 936 O O . TYR A 1 115 ? 9.135 0.485 -14.843 1.00 98.06 115 TYR A O 1
ATOM 944 N N . THR A 1 116 ? 8.744 1.287 -12.773 1.00 98.56 116 THR A N 1
ATOM 945 C CA . THR A 1 116 ? 8.704 0.020 -12.042 1.00 98.56 116 THR A CA 1
ATOM 946 C C . THR A 1 116 ? 7.326 -0.105 -11.411 1.00 98.56 116 THR A C 1
ATOM 948 O O . THR A 1 116 ? 6.910 0.773 -10.655 1.00 98.56 116 THR A O 1
ATOM 951 N N . HIS A 1 117 ? 6.603 -1.168 -11.749 1.00 98.44 117 HIS A N 1
ATOM 952 C CA . HIS A 1 117 ? 5.287 -1.449 -11.192 1.00 98.44 117 HIS A CA 1
ATOM 953 C C . HIS A 1 117 ? 5.439 -2.216 -9.885 1.00 98.44 117 HIS A C 1
ATOM 955 O O . HIS A 1 117 ? 6.117 -3.241 -9.863 1.00 98.44 117 HIS A O 1
ATOM 961 N N . TYR A 1 118 ? 4.801 -1.746 -8.820 1.00 98.56 118 TYR A N 1
ATOM 962 C CA . TYR A 1 118 ? 4.795 -2.391 -7.510 1.00 98.56 118 TYR A CA 1
ATOM 963 C C . TYR A 1 118 ? 3.413 -2.956 -7.202 1.00 98.56 118 TYR A C 1
ATOM 965 O O . TYR A 1 118 ? 2.398 -2.308 -7.467 1.00 98.56 118 TYR A O 1
ATOM 973 N N . ARG A 1 119 ? 3.379 -4.146 -6.595 1.00 98.38 119 ARG A N 1
ATOM 974 C CA . ARG A 1 119 ? 2.147 -4.836 -6.196 1.00 98.38 119 ARG A CA 1
ATOM 975 C C . ARG A 1 119 ? 2.181 -5.183 -4.712 1.00 98.38 119 ARG A C 1
ATOM 977 O O . ARG A 1 119 ? 3.130 -5.773 -4.205 1.00 98.38 119 ARG A O 1
ATOM 984 N N . LEU A 1 120 ? 1.106 -4.848 -4.009 1.00 98.00 120 LEU A N 1
ATOM 985 C CA . LEU A 1 120 ? 0.874 -5.218 -2.617 1.00 98.00 120 LEU A CA 1
ATOM 986 C C . LEU A 1 120 ? -0.500 -5.875 -2.500 1.00 98.00 120 LEU A C 1
ATOM 988 O O . LEU A 1 120 ? -1.485 -5.377 -3.031 1.00 98.00 120 LEU A O 1
ATOM 992 N N . THR A 1 121 ? -0.577 -6.985 -1.773 1.00 97.75 121 THR A N 1
ATOM 993 C CA . THR A 1 121 ? -1.848 -7.638 -1.439 1.00 97.75 121 THR A CA 1
ATOM 994 C C . THR A 1 121 ? -2.018 -7.681 0.073 1.00 97.75 121 THR A C 1
ATOM 996 O O . THR A 1 121 ? -1.080 -8.054 0.780 1.00 97.75 121 THR A O 1
ATOM 999 N N . ILE A 1 122 ? -3.203 -7.308 0.559 1.00 97.00 122 ILE A N 1
ATOM 1000 C CA . ILE A 1 122 ? -3.608 -7.382 1.968 1.00 97.00 122 ILE A CA 1
ATOM 1001 C C . ILE A 1 122 ? -4.902 -8.212 2.069 1.00 97.00 122 ILE A C 1
ATOM 1003 O O . ILE A 1 122 ? -5.833 -7.968 1.307 1.00 97.00 122 ILE A O 1
ATOM 1007 N N . PRO A 1 123 ? -5.019 -9.161 3.013 1.00 96.94 123 PRO A N 1
ATOM 1008 C CA . PRO A 1 123 ? -3.984 -9.589 3.953 1.00 96.94 123 PRO A CA 1
ATOM 1009 C C . PRO A 1 123 ? -2.844 -10.357 3.262 1.00 96.94 123 PRO A C 1
ATOM 1011 O O . PRO A 1 123 ? -3.000 -10.878 2.161 1.00 96.94 123 PRO A O 1
ATOM 1014 N N . ASN A 1 124 ? -1.699 -10.457 3.936 1.00 95.88 124 ASN A N 1
ATOM 1015 C CA . ASN A 1 124 ? -0.557 -11.269 3.505 1.00 95.88 124 ASN A CA 1
ATOM 1016 C C . ASN A 1 124 ? 0.083 -12.009 4.695 1.00 95.88 124 ASN A C 1
ATOM 1018 O O . ASN A 1 124 ? -0.474 -12.062 5.792 1.00 95.88 124 ASN A O 1
ATOM 1022 N N . GLN A 1 125 ? 1.250 -12.623 4.478 1.00 94.50 125 GLN A N 1
ATOM 1023 C CA . GLN A 1 125 ? 1.948 -13.412 5.501 1.00 94.50 125 GLN A CA 1
ATOM 1024 C C . GLN A 1 125 ? 2.403 -12.578 6.710 1.00 94.50 125 GLN A C 1
ATOM 1026 O O . GLN A 1 125 ? 2.506 -13.123 7.810 1.00 94.50 125 GLN A O 1
ATOM 1031 N N . HIS A 1 126 ? 2.646 -11.281 6.515 1.00 94.25 126 HIS A N 1
ATOM 1032 C CA . HIS A 1 126 ? 3.146 -10.360 7.537 1.00 94.25 126 HIS A CA 1
ATOM 1033 C C . HIS A 1 126 ? 2.041 -9.576 8.243 1.00 94.25 126 HIS A C 1
ATOM 1035 O O . HIS A 1 126 ? 2.282 -9.026 9.315 1.00 94.25 126 HIS A O 1
ATOM 1041 N N . CYS A 1 127 ? 0.846 -9.513 7.650 1.00 93.12 127 CYS A N 1
ATOM 1042 C CA . CYS A 1 127 ? -0.270 -8.743 8.175 1.00 93.12 127 CYS A CA 1
ATOM 1043 C C . CYS A 1 127 ? -1.614 -9.392 7.818 1.00 93.12 127 CYS A C 1
ATOM 1045 O O . CYS A 1 127 ? -2.046 -9.371 6.659 1.00 93.12 127 CYS A O 1
ATOM 1047 N N . ARG A 1 128 ? -2.308 -9.923 8.830 1.00 95.88 128 ARG A N 1
ATOM 1048 C CA . ARG A 1 128 ? -3.693 -10.404 8.728 1.00 95.88 128 ARG A CA 1
ATOM 1049 C C . ARG A 1 128 ? -4.641 -9.457 9.455 1.00 95.88 128 ARG A C 1
ATOM 1051 O O . ARG A 1 128 ? -4.424 -9.144 10.620 1.00 95.88 128 ARG A O 1
ATOM 1058 N N . LEU A 1 129 ? -5.714 -9.048 8.783 1.00 96.94 129 LEU A N 1
ATOM 1059 C CA . LEU A 1 129 ? -6.744 -8.187 9.367 1.00 96.94 129 LEU A CA 1
ATOM 1060 C C . LEU A 1 129 ? -7.617 -8.980 10.353 1.00 96.94 129 LEU A C 1
ATOM 1062 O O . LEU A 1 129 ? -8.073 -10.084 10.039 1.00 96.94 129 LEU A O 1
ATOM 1066 N N . LYS A 1 130 ? -7.859 -8.407 11.534 1.00 97.25 130 LYS A N 1
ATOM 1067 C CA . LYS A 1 130 ? -8.684 -8.976 12.615 1.00 97.25 130 LYS A CA 1
ATOM 1068 C C . LYS A 1 130 ? -9.993 -8.224 12.843 1.00 97.25 130 LYS A C 1
ATOM 1070 O O . LYS A 1 130 ? -10.888 -8.758 13.493 1.00 97.25 130 LYS A O 1
ATOM 1075 N N . MET A 1 131 ? -10.089 -6.995 12.348 1.00 96.75 131 MET A N 1
ATOM 1076 C CA . MET A 1 131 ? -11.203 -6.088 12.602 1.00 96.75 131 MET A CA 1
ATOM 1077 C C . MET A 1 131 ? -11.673 -5.461 11.289 1.00 96.75 131 MET A C 1
ATOM 1079 O O . MET A 1 131 ? -10.868 -5.202 10.398 1.00 96.75 131 MET A O 1
ATOM 1083 N N . SER A 1 132 ? -12.985 -5.269 11.159 1.00 95.81 132 SER A N 1
ATOM 1084 C CA . SER A 1 132 ? -13.575 -4.472 10.082 1.00 95.81 132 SER A CA 1
ATOM 1085 C C . SER A 1 132 ? -13.530 -2.991 10.432 1.00 95.81 132 SER A C 1
ATOM 1087 O O . SER A 1 132 ? -13.719 -2.652 11.595 1.00 95.81 132 SER A O 1
ATOM 1089 N N . GLY A 1 133 ? -13.448 -2.133 9.430 1.00 93.56 133 GLY A N 1
ATOM 1090 C CA . GLY A 1 133 ? -13.413 -0.688 9.598 1.00 93.56 133 GLY A CA 1
ATOM 1091 C C . GLY A 1 133 ? -12.874 -0.054 8.327 1.00 93.56 133 GLY A C 1
ATOM 1092 O O . GLY A 1 133 ? -12.864 -0.715 7.281 1.00 93.56 133 GLY A O 1
ATOM 1093 N N . ASN A 1 134 ? -12.443 1.198 8.440 1.00 93.88 134 ASN A N 1
ATOM 1094 C CA . ASN A 1 134 ? -11.673 1.872 7.399 1.00 93.88 134 ASN A CA 1
ATOM 1095 C C . ASN A 1 134 ? -10.174 1.675 7.626 1.00 93.88 134 ASN A C 1
ATOM 1097 O O . ASN A 1 134 ? -9.769 1.586 8.808 1.00 93.88 134 ASN A O 1
#

Sequence (134 aa):
MRKTTYGILAWLLTLLSVSATAQRHEIFNERITTIQVVAGDDWLSPPVTRLHGDPIHIGFDDLTHEYHRYTYRIEHCEADWTKSEDLFESDYIDGFTEGNTIDDSEESLNTNLLYTHYRLTIPNQHCRLKMSGN

Secondary structure (DSSP, 8-state):
-HHHHHHHHHHHHHHT------------STTEEEEEEEETT-TTS-S---TTSSPEEEEEEES--S----EEE---B-TTS-B-SS--HHHHEEE-SEEEE--EEEE--S-SS--EEEEEEES-SSEEE-S---

Radius of gyration: 20.88 Å; chains: 1; bounding box: 59×52×46 Å